Protein AF-A0A977PTU4-F1 (afdb_monomer)

Foldseek 3Di:
DDDDPVRCVVQVPDPPDPAGPVRLVLLQVLVVPDQLCVSQVVCCVVPVDGDHSVNSVVSNVPDDDDPDDDPDDDPDDDDDWDWDFCQDPPPPGTDTDIPDDPPPDD

Solvent-accessible surface area (backbone atoms only — not comparable to full-atom values): 6956 Å² total; per-residue (Å²): 139,89,76,54,74,70,53,30,61,76,60,69,50,60,88,95,61,90,65,49,65,67,54,49,51,52,51,53,56,37,44,74,74,45,54,40,62,56,28,22,52,50,40,28,73,76,68,74,42,90,52,54,33,72,57,51,49,56,49,56,76,72,51,86,73,79,81,86,73,79,92,63,92,66,100,68,84,84,83,85,76,55,71,44,72,42,83,49,59,97,88,72,45,67,46,74,38,69,76,61,80,83,81,80,81,128

Organism: NCBI:txid2824559

Structure (mmCIF, N/CA/C/O backbone):
data_AF-A0A977PTU4-F1
#
_entry.id   AF-A0A977PTU4-F1
#
loop_
_atom_site.group_PDB
_atom_site.id
_atom_site.type_symbol
_atom_site.label_atom_id
_atom_site.label_alt_id
_atom_site.label_comp_id
_atom_site.label_asym_id
_atom_site.label_entity_id
_atom_site.label_seq_id
_atom_site.pdbx_PDB_ins_code
_atom_site.Cartn_x
_atom_site.Cartn_y
_atom_site.Cartn_z
_atom_site.occupancy
_atom_site.B_iso_or_equiv
_atom_site.auth_seq_id
_atom_site.auth_comp_id
_atom_site.auth_asym_id
_atom_site.auth_atom_id
_atom_site.pdbx_PDB_model_num
ATOM 1 N N . MET A 1 1 ? -14.952 -0.372 19.791 1.00 54.72 1 MET A N 1
ATOM 2 C CA . MET A 1 1 ? -15.468 -1.737 19.555 1.00 54.72 1 MET A CA 1
ATOM 3 C C . MET A 1 1 ? -14.543 -2.700 20.276 1.00 54.72 1 MET A C 1
ATOM 5 O O . MET A 1 1 ? -13.368 -2.739 19.940 1.00 54.72 1 MET A O 1
ATOM 9 N N . GLU A 1 2 ? -15.031 -3.403 21.294 1.00 67.06 2 GLU A N 1
ATOM 10 C CA . GLU A 1 2 ? -14.235 -4.399 22.021 1.00 67.06 2 GLU A CA 1
ATOM 11 C C . GLU A 1 2 ? -14.549 -5.797 21.481 1.00 67.06 2 GLU A C 1
ATOM 13 O O . GLU A 1 2 ? -15.714 -6.163 21.333 1.00 67.06 2 GLU A O 1
ATOM 18 N N . ILE A 1 3 ? -13.512 -6.567 21.142 1.00 77.44 3 ILE A N 1
ATOM 19 C CA . ILE A 1 3 ? -13.643 -7.952 20.676 1.00 77.44 3 ILE A CA 1
ATOM 20 C C . ILE A 1 3 ? -13.199 -8.914 21.778 1.00 77.44 3 ILE A C 1
ATOM 22 O O . ILE A 1 3 ? -12.160 -8.723 22.408 1.00 77.44 3 ILE A O 1
ATOM 26 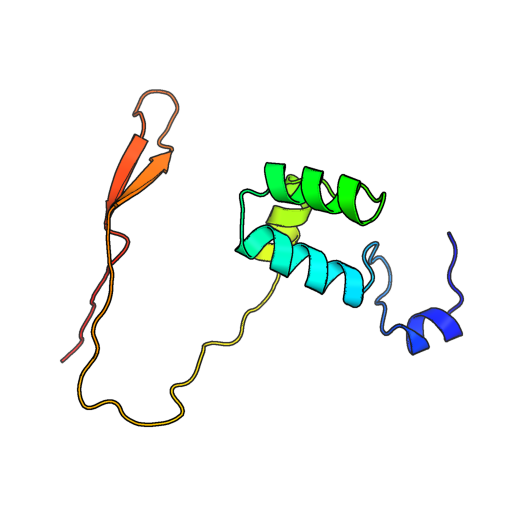N N . SER A 1 4 ? -13.968 -9.979 22.003 1.00 84.94 4 SER A N 1
ATOM 27 C CA . SER A 1 4 ? -13.583 -11.021 22.962 1.00 84.94 4 SER A CA 1
ATOM 28 C C . SER A 1 4 ? -12.373 -11.820 22.465 1.00 84.94 4 SER A C 1
ATOM 30 O O . SER A 1 4 ? -12.162 -11.978 21.260 1.00 84.94 4 SER A O 1
ATOM 32 N N . GLN A 1 5 ? -11.614 -12.431 23.382 1.00 78.81 5 GLN A N 1
ATOM 33 C CA . GLN A 1 5 ? -10.479 -13.294 23.017 1.00 78.81 5 GLN A CA 1
ATOM 34 C C . GLN A 1 5 ? -10.878 -14.448 22.081 1.00 78.81 5 GLN A C 1
ATOM 36 O O . GLN A 1 5 ? -10.120 -14.807 21.179 1.00 78.81 5 GLN A O 1
ATOM 41 N N . LYS A 1 6 ? -12.084 -15.015 22.249 1.00 85.75 6 LYS A N 1
ATOM 42 C CA . LYS A 1 6 ? -12.626 -16.042 21.342 1.00 85.75 6 LYS A CA 1
ATOM 43 C C . LYS A 1 6 ? -12.816 -15.499 19.923 1.00 85.75 6 LYS A C 1
ATOM 45 O O . LYS A 1 6 ? -12.447 -16.172 18.963 1.00 85.75 6 LYS A O 1
ATOM 50 N N . GLN A 1 7 ? -13.363 -14.290 19.786 1.00 82.75 7 GLN A N 1
ATOM 51 C CA . GLN A 1 7 ? -13.546 -13.639 18.485 1.00 82.75 7 GLN A CA 1
ATOM 52 C C . GLN A 1 7 ? -12.205 -13.272 17.846 1.00 82.75 7 GLN A C 1
ATOM 54 O O . GLN A 1 7 ? -12.013 -13.559 16.668 1.00 82.75 7 GLN A O 1
ATOM 59 N N . ALA A 1 8 ? -11.257 -12.731 18.616 1.00 79.88 8 ALA A N 1
ATOM 60 C CA . ALA A 1 8 ? -9.917 -12.405 18.126 1.00 79.88 8 ALA A CA 1
ATOM 61 C C . ALA A 1 8 ? -9.194 -13.643 17.567 1.00 79.88 8 ALA A C 1
ATOM 63 O O . ALA A 1 8 ? -8.656 -13.598 16.461 1.00 79.88 8 ALA A O 1
ATOM 64 N N . ARG A 1 9 ? -9.272 -14.785 18.272 1.00 77.62 9 ARG A N 1
ATOM 65 C CA . ARG A 1 9 ? -8.737 -16.071 17.789 1.00 77.62 9 ARG A CA 1
ATOM 66 C C . ARG A 1 9 ? -9.413 -16.532 16.499 1.00 77.62 9 ARG A C 1
ATOM 68 O O . ARG A 1 9 ? -8.721 -16.935 15.569 1.00 77.62 9 ARG A O 1
ATOM 75 N N . LYS A 1 10 ? -10.747 -16.445 16.416 1.00 84.38 10 LYS A N 1
ATOM 76 C CA . LYS A 1 10 ? -11.505 -16.826 15.209 1.00 84.38 10 LYS A CA 1
ATOM 77 C C . LYS A 1 10 ? -11.130 -15.962 14.001 1.00 84.38 10 LYS A C 1
ATOM 79 O O . LYS A 1 10 ? -11.006 -16.477 12.896 1.00 84.38 10 LYS A O 1
ATOM 84 N N . LEU A 1 11 ? -10.943 -14.664 14.223 1.00 79.44 11 LEU A N 1
ATOM 85 C CA . LEU A 1 11 ? -10.625 -13.681 13.188 1.00 79.44 11 LEU A CA 1
ATOM 86 C C . LEU A 1 11 ? -9.123 -13.580 12.884 1.00 79.44 11 LEU A C 1
ATOM 88 O O . LEU A 1 11 ? -8.750 -12.840 11.978 1.00 79.44 11 LEU A O 1
ATOM 92 N N . LYS A 1 12 ? -8.273 -14.322 13.611 1.00 78.75 12 LYS A N 1
ATOM 93 C CA . LYS A 1 12 ? -6.805 -14.275 13.505 1.00 78.75 12 LYS A CA 1
ATOM 94 C C . LYS A 1 12 ? -6.246 -12.849 13.649 1.00 78.75 12 LYS A C 1
ATOM 96 O O . LYS A 1 12 ? -5.325 -12.467 12.936 1.00 78.75 12 LYS A O 1
ATOM 101 N N . VAL A 1 13 ? -6.824 -12.059 14.556 1.00 74.00 13 VAL A N 1
ATOM 102 C CA . VAL A 1 13 ? -6.418 -10.668 14.814 1.00 74.00 13 VAL A CA 1
ATOM 103 C C . VAL A 1 13 ? -5.411 -10.648 15.960 1.00 74.00 13 VAL A C 1
ATOM 105 O O . VAL A 1 13 ? -5.720 -11.113 17.061 1.00 74.00 13 VAL A O 1
ATOM 108 N N . SER A 1 14 ? -4.216 -10.109 15.716 1.00 71.06 14 SER A N 1
ATOM 109 C CA . SER A 1 14 ? -3.211 -9.916 16.766 1.00 71.06 14 SER A CA 1
ATOM 110 C C . SER A 1 14 ? -3.585 -8.740 17.683 1.00 71.06 14 SER A C 1
ATOM 112 O O . SER A 1 14 ? -4.273 -7.809 17.252 1.00 71.06 14 SER A O 1
ATOM 114 N N . PRO A 1 15 ? -3.132 -8.736 18.950 1.00 66.00 15 PRO A N 1
ATOM 115 C CA . PRO A 1 15 ? -3.380 -7.624 19.863 1.00 66.00 15 PRO A CA 1
ATOM 116 C C . PRO A 1 15 ? -2.875 -6.297 19.280 1.00 66.00 15 PRO A C 1
ATOM 118 O O . PRO A 1 15 ? -1.803 -6.260 18.682 1.00 66.00 15 PRO A O 1
ATOM 121 N N . LYS A 1 16 ? -3.619 -5.205 19.511 1.00 69.38 16 LYS A N 1
ATOM 122 C CA . LYS A 1 16 ? -3.292 -3.832 19.065 1.00 69.38 16 LYS A CA 1
ATOM 123 C C . LYS A 1 16 ? -3.340 -3.593 17.545 1.00 69.38 16 LYS A C 1
ATOM 125 O O . LYS A 1 16 ? -2.898 -2.540 17.095 1.00 69.38 16 LYS A O 1
ATOM 130 N N . ILE A 1 17 ? -3.906 -4.512 16.760 1.00 70.12 17 ILE A N 1
ATOM 131 C CA . ILE A 1 17 ? -4.181 -4.278 15.337 1.00 70.12 17 ILE A CA 1
ATOM 132 C C . ILE A 1 17 ? -5.594 -3.703 15.168 1.00 70.12 17 ILE A C 1
ATOM 134 O O . ILE A 1 17 ? -6.567 -4.258 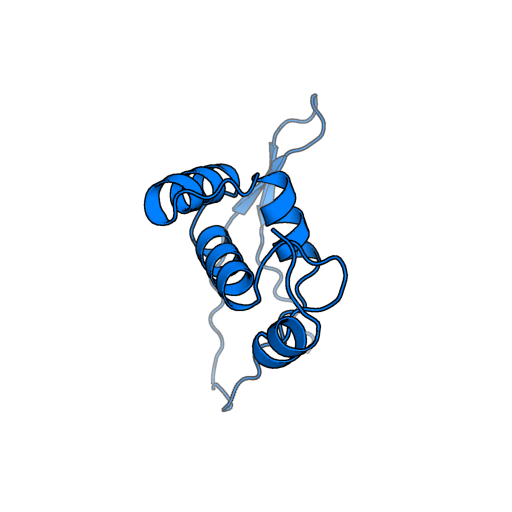15.673 1.00 70.12 17 ILE A O 1
ATOM 138 N N . VAL A 1 18 ? -5.691 -2.580 14.451 1.00 74.19 18 VAL A N 1
ATOM 139 C CA . VAL A 1 18 ? -6.960 -1.888 14.153 1.00 74.19 18 VAL A CA 1
ATOM 140 C C . VAL A 1 18 ? -7.647 -2.470 12.911 1.00 74.19 18 VAL A C 1
ATOM 142 O O . VAL A 1 18 ? -8.872 -2.483 12.825 1.00 74.19 18 VAL A O 1
ATOM 145 N N . LEU A 1 19 ? -6.868 -2.975 11.951 1.00 84.12 19 LEU A N 1
ATOM 146 C CA . LEU A 1 19 ? -7.369 -3.511 10.689 1.00 84.12 19 LEU A CA 1
ATOM 147 C C . LEU A 1 19 ? -7.545 -5.031 10.774 1.00 84.12 19 LEU A C 1
ATOM 149 O O . LEU A 1 19 ? -6.655 -5.758 11.204 1.00 84.12 19 LEU A O 1
ATOM 153 N N . SER A 1 20 ? -8.697 -5.540 10.342 1.00 86.31 20 SER A N 1
ATOM 154 C CA . SER A 1 20 ? -8.861 -6.991 10.210 1.00 86.31 20 SER A CA 1
ATOM 155 C C . SER A 1 20 ? -7.979 -7.535 9.072 1.00 86.31 20 SER A C 1
ATOM 157 O O . SER A 1 20 ? -7.755 -6.816 8.097 1.00 86.31 20 SER A O 1
ATOM 159 N N . PRO A 1 21 ? -7.555 -8.813 9.101 1.00 87.19 21 PRO A N 1
ATOM 160 C CA . PRO A 1 21 ? -6.744 -9.391 8.023 1.00 87.19 21 PRO A CA 1
ATOM 161 C C . PRO A 1 21 ? -7.391 -9.304 6.631 1.00 87.19 21 PRO A C 1
ATOM 163 O O . PRO A 1 21 ? -6.702 -9.242 5.616 1.00 87.19 21 PRO A O 1
ATOM 166 N N . GLY A 1 22 ? -8.727 -9.318 6.562 1.00 90.00 22 GLY A N 1
ATOM 167 C CA . GLY A 1 22 ? -9.455 -9.105 5.309 1.00 90.00 22 GLY A CA 1
ATOM 168 C C . GLY A 1 22 ? -9.334 -7.664 4.818 1.00 90.00 22 GLY A C 1
ATOM 169 O O . GLY A 1 22 ? -9.029 -7.437 3.649 1.00 90.00 22 GLY A O 1
ATOM 170 N N . LEU A 1 23 ? -9.503 -6.702 5.728 1.00 91.50 23 LEU A N 1
ATOM 171 C CA . LEU A 1 23 ? -9.362 -5.280 5.433 1.00 91.50 23 LEU A CA 1
ATOM 172 C C . LEU A 1 23 ? -7.930 -4.930 5.013 1.00 91.50 23 LEU A C 1
ATOM 174 O O . LEU A 1 23 ? -7.757 -4.227 4.028 1.00 91.50 23 LEU A O 1
ATOM 178 N N . GLU A 1 24 ? -6.909 -5.481 5.677 1.00 92.75 24 GLU A N 1
ATOM 179 C CA . GLU A 1 24 ? -5.506 -5.286 5.283 1.00 92.75 24 GLU A CA 1
ATOM 180 C C . GLU A 1 24 ? -5.250 -5.717 3.835 1.00 92.75 24 GLU A C 1
ATOM 182 O O . GLU A 1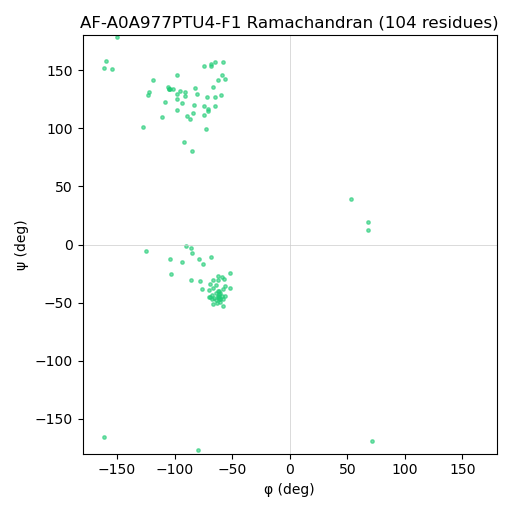 24 ? -4.644 -4.971 3.068 1.00 92.75 24 GLU A O 1
ATOM 187 N N . LYS A 1 25 ? -5.772 -6.878 3.420 1.00 92.81 25 LYS A N 1
ATOM 188 C CA . LYS A 1 25 ? -5.666 -7.334 2.025 1.00 92.81 25 LYS A CA 1
ATOM 189 C C . LYS A 1 25 ? -6.358 -6.381 1.057 1.00 92.81 25 LYS A C 1
ATOM 191 O O . LYS A 1 25 ? -5.805 -6.102 -0.003 1.00 92.81 25 LYS A O 1
ATOM 196 N N . CYS A 1 26 ? -7.550 -5.891 1.395 1.00 94.44 26 CYS A N 1
ATOM 197 C CA . CYS A 1 26 ? -8.250 -4.909 0.568 1.00 94.44 26 CYS A CA 1
ATOM 198 C C . CYS A 1 26 ? -7.431 -3.619 0.430 1.00 94.44 26 CYS A C 1
ATOM 200 O O . CYS A 1 26 ? -7.218 -3.166 -0.692 1.00 94.44 26 CYS A O 1
ATOM 202 N N . CYS A 1 27 ? -6.897 -3.099 1.539 1.00 95.25 27 CYS A N 1
ATOM 203 C CA . CYS A 1 27 ? -6.038 -1.918 1.555 1.00 95.25 27 CYS A CA 1
ATOM 204 C C . CYS A 1 27 ? -4.790 -2.103 0.681 1.00 95.25 27 CYS A C 1
ATOM 206 O O . CYS A 1 27 ? -4.493 -1.251 -0.149 1.00 95.25 27 CYS A O 1
ATOM 208 N N . LEU A 1 28 ? -4.093 -3.239 0.799 1.00 95.38 28 LEU A N 1
ATOM 209 C CA . LEU A 1 28 ? -2.929 -3.552 -0.040 1.00 95.38 28 LEU A CA 1
ATOM 210 C C . LEU A 1 28 ? -3.294 -3.608 -1.530 1.00 95.38 28 LEU A C 1
ATOM 212 O O . LEU A 1 28 ? -2.559 -3.093 -2.369 1.00 95.38 28 LEU A O 1
ATOM 216 N N . ARG A 1 29 ? -4.443 -4.203 -1.876 1.00 95.00 29 ARG A N 1
ATOM 217 C CA . ARG A 1 29 ? -4.905 -4.276 -3.272 1.00 95.00 29 ARG A CA 1
ATOM 218 C C . ARG A 1 29 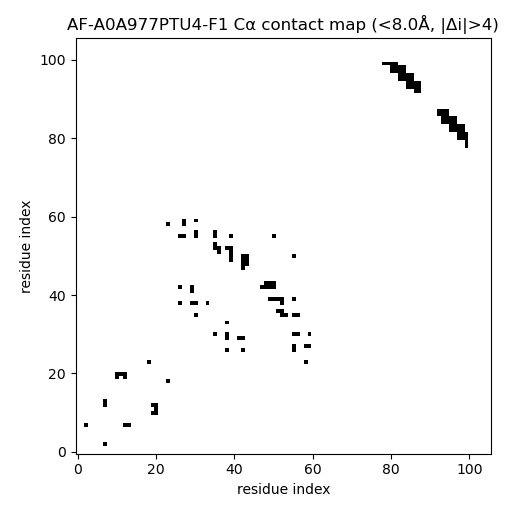? -5.327 -2.923 -3.834 1.00 95.00 29 ARG A C 1
ATOM 220 O O . ARG A 1 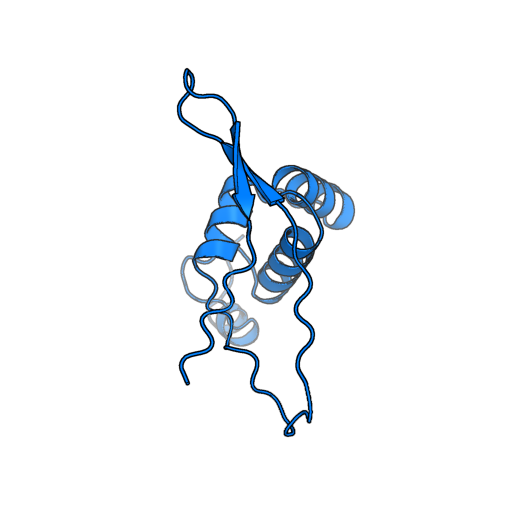29 ? -5.150 -2.723 -5.031 1.00 95.00 29 ARG A O 1
ATOM 227 N N . ALA A 1 30 ? -5.898 -2.038 -3.020 1.00 95.94 30 ALA A N 1
ATOM 228 C CA . ALA A 1 30 ? -6.216 -0.672 -3.429 1.00 95.94 30 ALA A CA 1
ATOM 229 C C . ALA A 1 30 ? -4.921 0.112 -3.692 1.00 95.94 30 ALA A C 1
ATOM 231 O O . ALA A 1 30 ? -4.715 0.603 -4.800 1.00 95.94 30 ALA A O 1
ATOM 232 N N . SER A 1 31 ? -3.987 0.090 -2.737 1.00 96.25 31 SER A N 1
ATOM 233 C CA . SER A 1 31 ? -2.672 0.733 -2.858 1.00 96.25 31 SER A CA 1
ATOM 234 C C . SER A 1 31 ? -1.833 0.233 -4.039 1.00 96.25 31 SER A C 1
ATOM 236 O O . SER A 1 31 ? -1.008 0.970 -4.559 1.00 96.25 31 SER A O 1
ATOM 238 N N . ALA A 1 32 ? -2.021 -1.013 -4.481 1.00 93.88 32 ALA A N 1
ATOM 239 C CA . ALA A 1 32 ? -1.306 -1.558 -5.637 1.00 93.88 32 ALA A CA 1
ATOM 240 C C . ALA A 1 32 ? -1.821 -1.035 -6.992 1.00 93.88 32 ALA A C 1
ATOM 242 O O . ALA A 1 32 ? -1.154 -1.216 -8.007 1.00 93.88 32 ALA A O 1
ATOM 243 N N . LYS A 1 33 ? -3.022 -0.447 -7.035 1.00 92.88 33 LYS A N 1
ATOM 244 C CA . LYS A 1 33 ? -3.677 -0.012 -8.280 1.00 92.88 33 LYS A CA 1
ATOM 245 C C . LYS A 1 33 ? -3.599 1.490 -8.516 1.00 92.88 33 LYS A C 1
ATOM 247 O O . LYS A 1 33 ? -3.738 1.921 -9.655 1.00 92.88 33 LYS A O 1
ATOM 252 N N . THR A 1 34 ? -3.456 2.272 -7.453 1.00 90.94 34 THR A N 1
ATOM 253 C CA . THR A 1 34 ? -3.596 3.728 -7.496 1.00 90.94 34 THR A CA 1
ATOM 254 C C . THR A 1 34 ? -2.718 4.405 -6.438 1.00 90.94 34 THR A C 1
ATOM 256 O O . THR A 1 34 ? -2.008 3.733 -5.692 1.00 90.94 34 THR A O 1
ATOM 259 N N . SER A 1 35 ? -2.728 5.740 -6.384 1.00 94.69 35 SER A N 1
ATOM 260 C CA . SER A 1 35 ? -2.021 6.503 -5.348 1.00 94.69 35 SER A CA 1
ATOM 261 C C . SER A 1 35 ? -2.609 6.232 -3.958 1.00 94.69 35 SER A C 1
ATOM 263 O O . SER A 1 35 ? -3.775 5.871 -3.825 1.00 94.69 35 SER A O 1
ATOM 265 N N . TYR A 1 36 ? -1.834 6.445 -2.891 1.00 96.88 36 TYR A N 1
ATOM 266 C CA . TYR A 1 36 ? -2.342 6.239 -1.529 1.00 96.88 36 TYR A CA 1
ATOM 267 C C . TYR A 1 36 ? -3.506 7.174 -1.174 1.00 96.88 36 TYR A C 1
ATOM 269 O O . TYR A 1 36 ? -4.365 6.785 -0.392 1.00 96.88 36 TYR A O 1
ATOM 277 N N . GLN A 1 37 ? -3.539 8.384 -1.738 1.00 96.19 37 GLN A N 1
ATOM 278 C CA . GLN A 1 37 ? -4.644 9.330 -1.574 1.00 96.19 37 GLN A CA 1
ATOM 279 C C . GLN A 1 37 ? -5.915 8.811 -2.246 1.00 96.19 37 GLN A C 1
ATOM 281 O O . GLN A 1 37 ? -6.964 8.774 -1.617 1.00 96.19 37 GLN A O 1
ATOM 286 N N . GLN A 1 38 ? -5.806 8.322 -3.483 1.00 97.44 38 GLN A N 1
ATOM 287 C CA . GLN A 1 38 ? -6.957 7.743 -4.170 1.00 97.44 38 GLN A CA 1
ATOM 288 C C . GLN A 1 38 ? -7.421 6.450 -3.489 1.00 97.44 38 GLN A C 1
ATOM 290 O O . GLN A 1 38 ? -8.611 6.210 -3.365 1.00 97.44 38 GLN A O 1
ATOM 295 N N . ALA A 1 39 ? -6.492 5.630 -2.992 1.00 97.50 39 ALA A N 1
ATOM 296 C CA . ALA A 1 39 ? -6.834 4.426 -2.246 1.00 97.50 39 ALA A CA 1
ATOM 297 C C . ALA A 1 39 ? -7.558 4.746 -0.925 1.00 97.50 39 ALA A C 1
ATOM 299 O O . ALA A 1 39 ? -8.437 3.990 -0.525 1.00 97.50 39 ALA A O 1
ATOM 300 N N . GLU A 1 40 ? -7.209 5.845 -0.248 1.00 97.31 40 GLU A N 1
ATOM 301 C CA . GLU A 1 40 ? -7.940 6.342 0.925 1.00 97.31 40 GLU A CA 1
ATOM 302 C C . GLU A 1 40 ? -9.396 6.684 0.566 1.00 97.31 40 GLU A C 1
ATOM 304 O O . GLU A 1 40 ? -10.308 6.190 1.232 1.00 97.31 40 GLU A O 1
ATOM 309 N N . GLU A 1 41 ? -9.607 7.444 -0.514 1.00 97.62 41 GLU A N 1
ATOM 310 C CA . GLU A 1 41 ? -10.939 7.797 -1.029 1.00 97.62 41 GLU A CA 1
ATOM 311 C C . GLU A 1 41 ? -11.744 6.554 -1.434 1.00 97.62 41 GLU A C 1
ATOM 313 O O . GLU A 1 41 ? -12.887 6.389 -1.012 1.00 97.62 41 GLU A O 1
ATOM 318 N N . ASP A 1 42 ? -11.132 5.630 -2.180 1.00 97.06 42 ASP A N 1
ATOM 319 C CA . ASP A 1 42 ? -11.781 4.403 -2.648 1.00 97.06 42 ASP A CA 1
ATOM 320 C C . ASP A 1 42 ? -12.235 3.519 -1.477 1.00 97.06 42 ASP A C 1
ATOM 322 O O . ASP A 1 42 ? -13.301 2.905 -1.521 1.00 97.06 42 ASP A O 1
ATOM 326 N N . ILE A 1 43 ? -11.426 3.415 -0.417 1.00 95.94 43 ILE A N 1
ATOM 327 C CA . ILE A 1 43 ? -11.768 2.607 0.762 1.00 95.94 43 ILE A CA 1
ATOM 328 C C . ILE A 1 43 ? -12.914 3.254 1.545 1.00 95.94 43 ILE A C 1
ATOM 330 O O . ILE A 1 43 ? -13.799 2.535 2.024 1.00 95.94 43 ILE A O 1
ATOM 334 N N . GLU A 1 44 ? -12.917 4.583 1.665 1.00 96.81 44 GLU A N 1
ATOM 335 C CA . GLU A 1 44 ? -14.015 5.309 2.301 1.00 96.81 44 GLU A CA 1
ATOM 336 C C . GLU A 1 44 ? -15.316 5.146 1.509 1.00 96.81 44 GLU A C 1
ATOM 338 O O . GLU A 1 44 ? -16.325 4.760 2.096 1.00 96.81 44 GLU A O 1
ATOM 343 N N . GLU A 1 4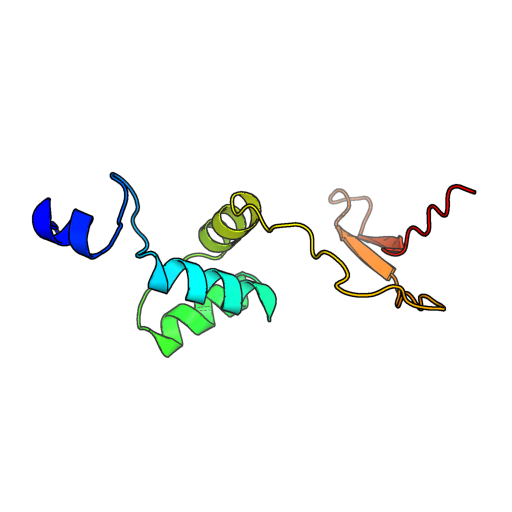5 ? -15.283 5.336 0.191 1.00 97.31 45 GLU A N 1
ATOM 344 C CA . GLU A 1 45 ? -16.464 5.242 -0.673 1.00 97.31 45 GLU A CA 1
ATOM 345 C C . GLU A 1 45 ? -17.031 3.814 -0.714 1.00 97.31 45 GLU A C 1
ATOM 347 O O . GLU A 1 45 ? -18.230 3.594 -0.549 1.00 97.31 45 GLU A O 1
ATOM 352 N N . LEU A 1 46 ? -16.170 2.806 -0.891 1.00 95.50 46 LEU A N 1
ATOM 353 C CA . LEU A 1 46 ? -16.618 1.423 -1.071 1.00 95.50 46 LEU A CA 1
ATOM 354 C C . LEU A 1 46 ? -17.027 0.746 0.237 1.00 95.50 46 LEU A C 1
ATOM 356 O O . LEU A 1 46 ? -17.849 -0.173 0.217 1.00 95.50 46 LEU A O 1
ATOM 360 N N . MET A 1 47 ? -16.405 1.116 1.360 1.00 94.00 47 MET A N 1
ATOM 361 C CA . MET A 1 47 ? -16.555 0.3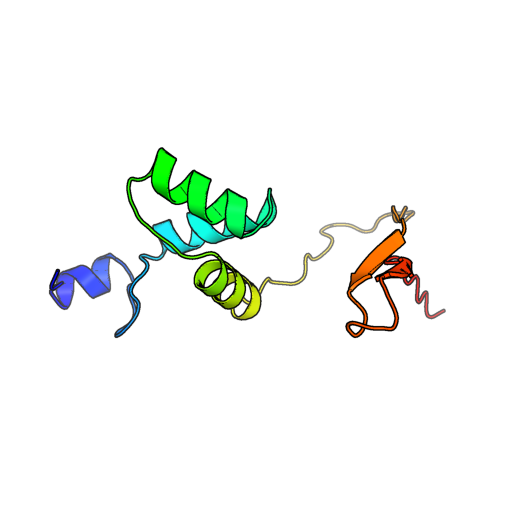81 2.622 1.00 94.00 47 MET A CA 1
ATOM 362 C C . MET A 1 47 ? -17.017 1.241 3.799 1.00 94.00 47 MET A C 1
ATOM 364 O O . MET A 1 47 ? -17.284 0.689 4.867 1.00 94.00 47 MET A O 1
ATOM 368 N N . GLY A 1 48 ? -17.131 2.562 3.635 1.00 94.94 48 GLY A N 1
ATOM 369 C CA . GLY A 1 48 ? -17.555 3.489 4.689 1.00 94.94 48 GLY A CA 1
ATOM 370 C C . GLY A 1 48 ? -16.541 3.636 5.826 1.00 94.94 48 GLY A C 1
ATOM 371 O O . GLY A 1 48 ? -16.909 4.014 6.938 1.00 94.94 48 GLY A O 1
ATOM 372 N N . ILE A 1 49 ? -15.273 3.277 5.593 1.00 92.44 49 ILE A N 1
ATOM 373 C CA . ILE A 1 49 ? -14.216 3.267 6.613 1.00 92.44 49 ILE A CA 1
ATOM 374 C C . ILE A 1 49 ? -13.076 4.173 6.162 1.00 92.44 49 ILE A C 1
ATOM 376 O O . ILE A 1 49 ? -12.548 4.010 5.069 1.00 92.44 49 ILE A O 1
ATOM 380 N N . LYS A 1 50 ? -12.617 5.062 7.046 1.00 93.50 50 LYS A N 1
ATOM 381 C CA . LYS A 1 50 ? -11.438 5.896 6.785 1.00 93.50 50 LYS A CA 1
ATOM 382 C C . LYS A 1 50 ? -10.145 5.156 7.100 1.00 93.50 50 LYS A C 1
ATOM 384 O O . LYS A 1 50 ? -9.892 4.793 8.251 1.00 93.50 50 LYS A O 1
ATOM 389 N N . VAL A 1 51 ? -9.291 5.001 6.092 1.00 94.81 51 VAL A N 1
ATOM 390 C CA . VAL A 1 51 ? -7.908 4.539 6.252 1.00 94.81 51 VAL A CA 1
ATOM 391 C C . VAL A 1 51 ? -6.986 5.538 5.563 1.00 94.81 51 VAL A C 1
ATOM 393 O O . VAL A 1 51 ? -6.839 5.510 4.349 1.00 94.81 51 VAL A O 1
ATOM 396 N N . GLY A 1 52 ? -6.354 6.411 6.350 1.00 95.75 52 GLY A N 1
ATOM 397 C CA . GLY A 1 52 ? -5.529 7.492 5.805 1.00 95.75 52 GLY A CA 1
ATOM 398 C C . GLY A 1 52 ? -4.376 7.003 4.920 1.00 95.75 52 GLY A C 1
ATOM 399 O O . GLY A 1 52 ? -3.739 5.994 5.235 1.00 95.75 52 GLY A O 1
ATOM 400 N N . HIS A 1 53 ? -4.031 7.760 3.879 1.00 96.25 53 HIS A N 1
ATOM 401 C CA . HIS A 1 53 ? -2.951 7.462 2.931 1.00 96.25 53 HIS A CA 1
ATOM 402 C C . HIS A 1 53 ? -1.609 7.168 3.623 1.00 96.25 53 HIS A C 1
ATOM 404 O O . HIS A 1 53 ? -0.885 6.255 3.238 1.00 96.25 53 HIS A O 1
ATOM 410 N N . SER A 1 54 ? -1.290 7.875 4.711 1.00 96.19 54 SER A N 1
ATOM 411 C CA . SER A 1 54 ? -0.088 7.615 5.516 1.00 96.19 54 SER A CA 1
ATOM 412 C C . SER A 1 54 ? -0.131 6.259 6.241 1.00 96.19 54 SER A C 1
ATOM 414 O O . SER A 1 54 ? 0.907 5.651 6.500 1.00 96.19 54 SER A O 1
ATOM 416 N N . SER A 1 55 ? -1.319 5.772 6.604 1.00 94.50 55 SER A N 1
ATOM 417 C CA . SER A 1 55 ? -1.508 4.438 7.186 1.00 94.50 55 SER A CA 1
ATOM 418 C C . SER A 1 55 ? -1.422 3.351 6.120 1.00 94.50 55 SER A C 1
ATOM 420 O O . SER A 1 55 ? -0.832 2.304 6.382 1.00 94.50 55 SER A O 1
ATOM 422 N N . LEU A 1 56 ? -1.955 3.614 4.922 1.00 96.19 56 LEU A N 1
ATOM 423 C CA . LEU A 1 56 ? -1.813 2.742 3.755 1.00 96.19 56 LEU A CA 1
ATOM 424 C C . LEU A 1 56 ? -0.345 2.602 3.345 1.00 96.19 56 LEU A C 1
ATOM 426 O O . LEU A 1 56 ? 0.123 1.482 3.160 1.00 96.19 56 LEU A O 1
ATOM 430 N N . HIS A 1 57 ? 0.400 3.708 3.305 1.00 96.38 57 HIS A N 1
ATOM 431 C CA . HIS A 1 57 ? 1.830 3.702 3.009 1.00 96.38 57 HIS A CA 1
ATOM 432 C C . HIS A 1 57 ? 2.610 2.827 4.001 1.00 96.38 57 HIS A C 1
ATOM 434 O O . HIS A 1 57 ? 3.259 1.866 3.600 1.00 96.38 57 HIS A O 1
ATOM 440 N N . ARG A 1 58 ? 2.441 3.062 5.312 1.00 94.81 58 ARG A N 1
ATOM 441 C CA . ARG A 1 58 ? 3.072 2.241 6.364 1.00 94.81 58 ARG A CA 1
ATOM 442 C C . ARG A 1 58 ? 2.628 0.781 6.349 1.00 94.81 58 ARG A C 1
ATOM 444 O O . ARG A 1 58 ? 3.332 -0.072 6.882 1.00 94.81 58 ARG A O 1
ATOM 451 N N . LEU A 1 59 ? 1.419 0.487 5.863 1.00 93.94 59 LEU A N 1
ATOM 452 C CA . LEU A 1 59 ? 0.945 -0.885 5.690 1.00 93.94 59 LEU A CA 1
ATOM 453 C C . LEU A 1 59 ? 1.705 -1.566 4.552 1.00 93.94 59 LEU A C 1
ATOM 455 O O . LEU A 1 59 ? 2.161 -2.688 4.744 1.00 93.94 59 LEU A O 1
ATOM 459 N N . VAL A 1 60 ? 1.879 -0.891 3.416 1.00 94.88 60 VAL A N 1
ATOM 460 C CA . VAL A 1 60 ? 2.661 -1.413 2.289 1.00 94.88 60 VAL A CA 1
ATOM 461 C C . VAL A 1 60 ? 4.123 -1.606 2.687 1.00 94.88 60 VAL A C 1
ATOM 463 O O . VAL A 1 60 ? 4.631 -2.709 2.527 1.00 94.88 60 VAL A O 1
ATOM 466 N N . GLU A 1 61 ? 4.767 -0.599 3.284 1.00 94.5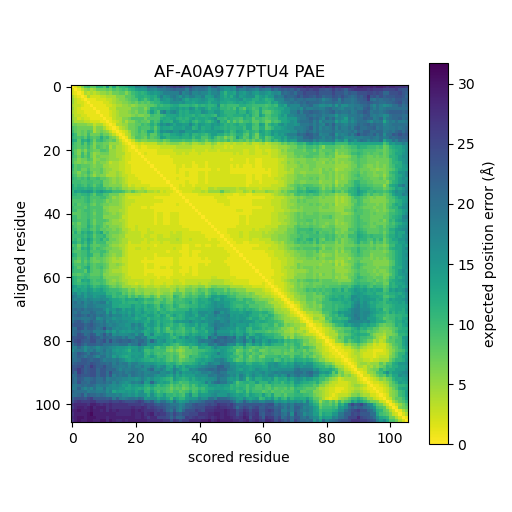6 61 GLU A N 1
ATOM 467 C CA . GLU A 1 61 ? 6.185 -0.670 3.676 1.00 94.56 61 GLU A CA 1
ATOM 468 C C . GLU A 1 61 ? 6.497 -1.826 4.638 1.00 94.56 61 GLU A C 1
ATOM 470 O O . GLU A 1 61 ? 7.540 -2.460 4.518 1.00 94.56 61 GLU A O 1
ATOM 475 N N . ARG A 1 62 ? 5.601 -2.124 5.591 1.00 92.56 62 ARG A N 1
ATOM 476 C CA . ARG A 1 62 ? 5.810 -3.218 6.559 1.00 92.56 62 ARG A CA 1
ATOM 477 C C . ARG A 1 62 ? 5.387 -4.594 6.047 1.00 92.56 62 ARG A C 1
ATOM 479 O O . ARG A 1 62 ? 5.540 -5.573 6.774 1.00 92.56 62 ARG A O 1
ATOM 486 N N . THR A 1 63 ? 4.751 -4.669 4.879 1.00 91.69 63 THR A N 1
ATOM 487 C CA . THR A 1 63 ? 4.263 -5.940 4.342 1.00 91.69 63 THR A CA 1
ATOM 488 C C . THR A 1 63 ? 5.395 -6.633 3.605 1.00 91.69 63 THR A C 1
ATOM 490 O O . THR A 1 63 ? 5.821 -6.192 2.542 1.00 91.69 63 THR A O 1
ATOM 493 N N . GLU A 1 64 ? 5.847 -7.761 4.146 1.00 89.44 64 GLU A N 1
ATOM 494 C CA . GLU A 1 64 ? 6.777 -8.634 3.440 1.00 89.44 64 GLU A CA 1
ATOM 495 C C . GLU A 1 64 ? 6.055 -9.325 2.281 1.00 89.44 64 GLU A C 1
ATOM 497 O O . GLU A 1 64 ? 5.111 -10.098 2.472 1.00 89.44 64 GLU A O 1
ATOM 502 N N . LEU A 1 65 ? 6.499 -9.032 1.060 1.00 82.25 65 LEU A N 1
ATOM 503 C CA . LEU A 1 65 ? 6.040 -9.717 -0.139 1.00 82.25 65 LEU A CA 1
ATOM 504 C C . LEU A 1 65 ? 7.063 -10.796 -0.502 1.00 82.25 65 LEU A C 1
ATOM 506 O O . LEU A 1 65 ? 8.245 -10.478 -0.657 1.00 82.25 65 LEU A O 1
ATOM 510 N N . PRO A 1 66 ? 6.646 -12.067 -0.640 1.00 82.56 66 PRO A N 1
ATOM 511 C CA . PRO A 1 66 ? 7.564 -13.113 -1.052 1.00 82.56 66 PRO A CA 1
ATOM 512 C C . PRO A 1 66 ? 8.088 -12.809 -2.456 1.00 82.56 66 PRO A C 1
ATOM 514 O O . PRO A 1 66 ? 7.339 -12.359 -3.328 1.00 82.56 66 PRO A O 1
ATOM 517 N N . LEU A 1 67 ? 9.370 -13.092 -2.685 1.00 80.81 67 LEU A N 1
ATOM 518 C CA . LEU A 1 67 ? 9.936 -13.028 -4.026 1.00 80.81 67 LEU A CA 1
ATOM 519 C C . LEU A 1 67 ? 9.185 -14.009 -4.929 1.00 80.81 67 LEU A C 1
ATOM 521 O O . LEU A 1 67 ? 9.028 -15.186 -4.594 1.00 80.81 67 LEU A O 1
ATOM 525 N N . ALA A 1 68 ? 8.720 -13.518 -6.076 1.00 79.12 68 ALA A N 1
ATOM 526 C CA . ALA A 1 68 ? 8.124 -14.374 -7.085 1.00 79.12 68 ALA A CA 1
ATOM 527 C C . ALA A 1 68 ? 9.202 -15.326 -7.617 1.00 79.12 68 ALA A C 1
ATOM 529 O O . ALA A 1 68 ? 10.214 -14.888 -8.162 1.00 79.12 68 ALA A O 1
ATOM 530 N N . GLN A 1 69 ? 8.991 -16.629 -7.442 1.00 80.44 69 GLN A N 1
ATOM 531 C CA . GLN A 1 69 ? 9.847 -17.649 -8.035 1.00 80.44 69 GLN A CA 1
ATOM 532 C C . GLN A 1 69 ? 9.285 -18.041 -9.397 1.00 80.44 69 GLN A C 1
ATOM 534 O O . GLN A 1 69 ? 8.091 -18.322 -9.530 1.00 80.44 69 GLN A O 1
ATOM 539 N N . ALA A 1 70 ? 10.151 -18.061 -10.409 1.00 80.81 70 ALA A N 1
ATOM 540 C CA . ALA A 1 70 ? 9.795 -18.610 -11.706 1.00 80.81 70 ALA A CA 1
ATOM 541 C C . ALA A 1 70 ? 9.525 -20.113 -11.550 1.00 80.81 70 ALA A C 1
ATOM 543 O O . ALA A 1 70 ? 10.343 -20.847 -11.002 1.00 80.81 70 ALA A O 1
ATOM 544 N N . GLN A 1 71 ? 8.365 -20.568 -12.019 1.00 83.38 71 GLN A N 1
ATOM 545 C CA . GLN A 1 71 ? 7.983 -21.983 -11.952 1.00 83.38 71 GLN A CA 1
ATOM 546 C C . GLN A 1 71 ? 8.651 -22.825 -13.047 1.00 83.38 71 GLN A C 1
ATOM 548 O O . GLN A 1 71 ? 8.579 -24.052 -13.024 1.00 83.38 71 GLN A O 1
ATOM 553 N N . SER A 1 72 ? 9.252 -22.181 -14.045 1.00 82.38 72 SER A N 1
ATOM 554 C CA . SER A 1 72 ? 9.874 -22.831 -15.195 1.00 82.38 72 SER A CA 1
ATOM 555 C C . SER A 1 72 ? 10.960 -21.932 -15.771 1.00 82.38 72 SER A C 1
ATOM 557 O O . SER A 1 72 ? 10.866 -20.706 -15.678 1.00 82.38 72 SER A O 1
ATOM 559 N N . GLU A 1 73 ? 11.975 -22.543 -16.374 1.00 83.31 73 GLU A N 1
ATOM 560 C CA . GLU A 1 73 ? 13.022 -21.819 -17.091 1.00 83.31 73 GLU A CA 1
ATOM 561 C C . GLU A 1 73 ? 12.442 -21.140 -18.336 1.00 83.31 73 GLU A C 1
ATOM 563 O O . GLU A 1 73 ? 11.667 -21.736 -19.088 1.00 83.31 73 GLU A O 1
ATOM 568 N N . SER A 1 74 ? 12.815 -19.880 -18.559 1.00 78.00 74 SER A N 1
ATOM 569 C CA . SER A 1 74 ? 12.478 -19.156 -19.779 1.00 78.00 74 SER A CA 1
ATOM 570 C C . SER A 1 74 ? 13.712 -19.050 -20.672 1.00 78.00 74 SER A C 1
ATOM 572 O O . SER A 1 74 ? 14.793 -18.683 -20.222 1.00 78.00 74 SER A O 1
ATOM 574 N N . ALA A 1 75 ? 13.549 -19.336 -21.966 1.00 83.00 75 ALA A N 1
ATOM 575 C CA . ALA A 1 75 ? 14.633 -19.233 -22.951 1.00 83.00 75 ALA A CA 1
ATOM 576 C C . ALA A 1 75 ? 15.079 -17.779 -23.219 1.00 83.00 75 ALA A C 1
ATOM 578 O O . ALA A 1 75 ? 16.087 -17.539 -23.877 1.00 83.00 75 ALA A O 1
ATOM 579 N N . GLY A 1 76 ? 14.321 -16.803 -22.723 1.00 74.94 76 GLY A N 1
ATOM 580 C CA . GLY A 1 76 ? 14.648 -15.389 -22.787 1.00 74.94 76 GLY A CA 1
ATOM 581 C C . GLY A 1 76 ? 13.876 -14.610 -21.731 1.00 74.94 76 GLY A C 1
ATOM 582 O O . GLY A 1 76 ? 12.838 -15.058 -21.237 1.00 74.94 76 GLY A O 1
ATOM 583 N N . VAL A 1 77 ? 14.392 -13.435 -21.384 1.00 78.12 77 VAL A N 1
ATOM 584 C CA . VAL A 1 77 ? 13.713 -12.464 -20.528 1.00 78.12 77 VAL A CA 1
ATOM 585 C C . VAL A 1 77 ? 13.608 -11.152 -21.295 1.00 78.12 77 VAL A C 1
ATOM 587 O O . VAL A 1 77 ? 14.597 -10.659 -21.834 1.00 78.12 77 VAL A O 1
ATOM 590 N N . SER A 1 78 ? 12.402 -10.594 -21.369 1.00 74.81 78 SER A N 1
ATOM 591 C CA . SER A 1 78 ? 12.202 -9.215 -21.802 1.00 74.81 78 SER A CA 1
ATOM 592 C C . SER A 1 78 ? 11.807 -8.420 -20.576 1.00 74.81 78 SER A C 1
ATOM 594 O O . SER A 1 78 ? 10.858 -8.767 -19.876 1.00 74.81 78 SER A O 1
ATOM 596 N N . ILE A 1 79 ? 12.578 -7.386 -20.284 1.00 74.69 79 ILE A N 1
ATOM 597 C CA . ILE A 1 79 ? 12.299 -6.480 -19.179 1.00 74.69 79 ILE A CA 1
ATOM 598 C C . ILE A 1 79 ? 11.683 -5.248 -19.838 1.00 74.69 79 ILE A C 1
ATOM 600 O O . ILE A 1 79 ? 12.235 -4.774 -20.832 1.00 74.69 79 ILE A O 1
ATOM 604 N N . ASP A 1 80 ? 10.574 -4.716 -19.313 1.00 73.81 80 ASP A N 1
ATOM 605 C CA . ASP A 1 80 ? 10.004 -3.418 -19.717 1.00 73.81 80 ASP A CA 1
ATOM 606 C C . ASP A 1 80 ? 10.425 -2.300 -18.755 1.00 73.81 80 ASP A C 1
ATOM 608 O O . ASP A 1 80 ? 10.739 -2.548 -17.591 1.00 73.81 80 ASP A O 1
ATOM 612 N N . GLY A 1 81 ? 10.621 -1.095 -19.280 1.00 74.56 81 GLY A N 1
ATOM 613 C CA . GLY A 1 81 ? 11.356 -0.063 -18.579 1.00 74.56 81 GLY A CA 1
ATOM 614 C C . GLY A 1 81 ? 11.096 1.310 -19.111 1.00 74.56 81 GLY A C 1
ATOM 615 O O . GLY A 1 81 ? 10.850 1.505 -20.294 1.00 74.56 81 GLY A O 1
ATOM 616 N N . GLY A 1 82 ? 11.243 2.254 -18.203 1.00 82.44 82 GLY A N 1
ATOM 617 C CA . GLY A 1 82 ? 11.048 3.655 -18.465 1.00 82.44 82 GLY A CA 1
ATOM 618 C C . GLY A 1 82 ? 11.722 4.485 -17.392 1.00 82.44 82 GLY A C 1
ATOM 619 O O . GLY A 1 82 ? 12.540 4.000 -16.601 1.00 82.44 82 GLY A O 1
ATOM 620 N N . LYS A 1 83 ? 11.343 5.757 -17.372 1.00 85.31 83 LYS A N 1
ATOM 621 C CA . LYS A 1 83 ? 11.853 6.728 -16.417 1.00 85.31 83 LYS A CA 1
ATOM 622 C C . LYS A 1 83 ? 10.802 6.996 -15.353 1.00 85.31 83 LYS A C 1
ATOM 624 O O . LYS A 1 83 ? 9.638 7.224 -15.669 1.00 85.31 83 LYS A O 1
ATOM 629 N N . ILE A 1 84 ? 11.231 6.999 -14.100 1.00 85.62 84 ILE A N 1
ATOM 630 C CA . ILE A 1 84 ? 10.462 7.503 -12.970 1.00 85.62 84 ILE A CA 1
ATOM 631 C C . ILE A 1 84 ? 11.029 8.860 -12.561 1.00 85.62 84 ILE A C 1
ATOM 633 O O . ILE A 1 84 ? 12.242 9.027 -12.466 1.00 85.62 84 ILE A O 1
ATOM 637 N N . CYS A 1 85 ? 10.163 9.843 -12.334 1.00 86.69 85 CYS A N 1
ATOM 638 C CA . CYS A 1 85 ? 10.576 11.125 -11.778 1.00 86.69 85 CYS A CA 1
ATOM 639 C C . CYS A 1 85 ? 10.579 11.022 -10.252 1.00 86.69 85 CYS A C 1
ATOM 641 O O . CYS A 1 85 ? 9.522 10.935 -9.626 1.00 86.69 85 CYS A O 1
ATOM 643 N N . LEU A 1 86 ? 11.766 11.001 -9.656 1.00 86.44 86 LEU A N 1
ATOM 644 C CA . LEU A 1 86 ? 11.935 11.063 -8.214 1.00 86.44 86 LEU A CA 1
ATOM 645 C C . LEU A 1 86 ? 11.856 12.514 -7.763 1.00 86.44 86 LEU A C 1
ATOM 647 O O . LEU A 1 86 ? 12.469 13.397 -8.360 1.00 86.44 86 LEU A O 1
ATOM 651 N N . ARG A 1 87 ? 11.114 12.768 -6.688 1.00 82.94 87 ARG A N 1
ATOM 652 C CA . ARG A 1 87 ? 11.068 14.098 -6.086 1.00 82.94 87 ARG A CA 1
ATOM 653 C C . ARG A 1 87 ? 12.411 14.364 -5.396 1.00 82.94 87 ARG A C 1
ATOM 655 O O . ARG A 1 87 ? 12.756 13.640 -4.465 1.00 82.94 87 ARG A O 1
ATOM 662 N N . GLY A 1 88 ? 13.166 15.346 -5.888 1.00 82.19 88 GLY A N 1
ATOM 663 C CA . GLY A 1 88 ? 14.380 15.837 -5.237 1.00 82.19 88 GLY A CA 1
ATOM 664 C C . GLY A 1 88 ? 14.066 16.799 -4.093 1.00 82.19 88 GLY A C 1
ATOM 665 O O . GLY A 1 88 ? 12.897 17.044 -3.773 1.00 82.19 88 GLY A O 1
ATOM 666 N N . GLU A 1 89 ? 15.113 17.353 -3.483 1.00 83.75 89 GLU A N 1
ATOM 667 C CA . GLU A 1 89 ? 14.956 18.441 -2.518 1.00 83.75 89 GLU A CA 1
ATOM 668 C C . GLU A 1 89 ? 14.246 19.641 -3.164 1.00 83.75 89 GLU A C 1
ATOM 670 O O . GLU A 1 89 ? 14.263 19.820 -4.384 1.00 83.75 89 GLU A O 1
ATOM 675 N N . GLU A 1 90 ? 13.619 20.482 -2.338 1.00 74.62 90 GLU A N 1
ATOM 676 C CA . GLU A 1 90 ? 12.692 21.547 -2.757 1.00 74.62 90 GLU A CA 1
ATOM 677 C C . GLU A 1 90 ? 13.262 22.489 -3.840 1.00 74.62 90 GLU A C 1
ATOM 679 O O . GLU A 1 90 ? 12.511 23.069 -4.621 1.00 74.62 90 GLU A O 1
ATOM 684 N N . LYS A 1 91 ? 14.595 22.601 -3.932 1.00 79.44 91 LYS A N 1
ATOM 685 C CA . LYS A 1 91 ? 15.314 23.455 -4.891 1.00 79.44 91 LYS A CA 1
ATOM 686 C C . LYS A 1 91 ? 15.946 22.714 -6.075 1.00 79.44 91 LYS A C 1
ATOM 688 O O . LYS A 1 91 ? 16.363 23.370 -7.024 1.00 79.44 91 LYS A O 1
ATOM 693 N N . GLU A 1 92 ? 16.027 21.386 -6.041 1.00 80.38 92 GLU A N 1
ATOM 694 C CA . GLU A 1 92 ? 16.665 20.577 -7.094 1.00 80.38 92 GLU A CA 1
ATOM 695 C C . GLU A 1 92 ? 15.672 20.084 -8.155 1.00 80.38 92 GLU A C 1
ATOM 697 O O . GLU A 1 92 ? 16.068 19.666 -9.243 1.00 80.38 92 GLU A O 1
ATOM 702 N N . GLY A 1 93 ? 14.370 20.161 -7.863 1.00 84.62 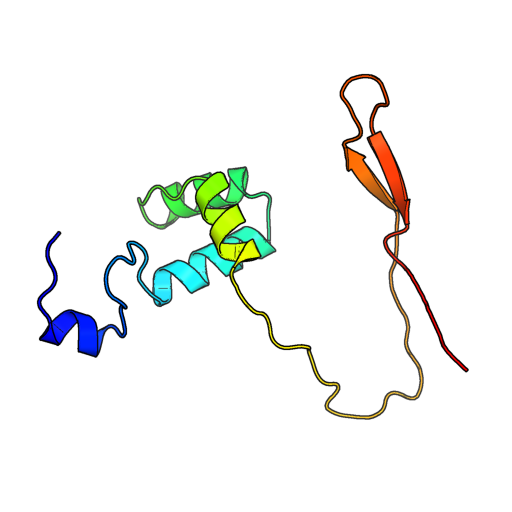93 GLY A N 1
ATOM 703 C CA . GLY A 1 93 ? 13.322 19.690 -8.760 1.00 84.62 93 GLY A CA 1
ATOM 704 C C . GLY A 1 93 ? 13.256 18.162 -8.858 1.00 84.62 93 GLY A C 1
ATOM 705 O O . GLY A 1 93 ? 13.818 17.420 -8.053 1.00 84.62 93 GLY A O 1
ATOM 706 N N . GLY A 1 94 ? 12.484 17.670 -9.827 1.00 88.31 94 GLY A N 1
ATOM 707 C CA . GLY A 1 94 ? 12.323 16.235 -10.057 1.00 88.31 94 GLY A CA 1
ATOM 708 C C . GLY A 1 94 ? 13.496 15.639 -10.839 1.00 88.31 94 GLY A C 1
ATOM 709 O O . GLY A 1 94 ? 13.843 16.138 -11.908 1.00 88.31 94 GLY A O 1
ATOM 710 N N . GLN A 1 95 ? 14.076 14.548 -10.341 1.00 88.06 95 GLN A N 1
ATOM 711 C CA . GLN A 1 95 ? 15.133 13.797 -11.016 1.00 88.06 95 GLN A CA 1
ATOM 712 C C . GLN A 1 95 ? 14.541 12.588 -11.744 1.00 88.06 95 GLN A C 1
ATOM 714 O O . GLN A 1 95 ? 14.053 11.650 -11.113 1.00 88.06 95 GLN A O 1
ATOM 719 N N . TRP A 1 96 ? 14.624 12.560 -13.072 1.00 87.44 96 TRP A N 1
ATOM 720 C CA . TRP A 1 96 ? 14.249 11.378 -13.848 1.00 87.44 96 TRP A CA 1
ATOM 721 C C . TRP A 1 96 ? 15.319 10.293 -13.726 1.00 87.44 96 TRP A C 1
ATOM 723 O O . TRP A 1 96 ? 16.463 10.498 -14.126 1.00 87.44 96 TRP A O 1
ATOM 733 N N . ARG A 1 97 ? 14.943 9.127 -13.201 1.00 84.69 97 ARG A N 1
ATOM 734 C CA . ARG A 1 97 ? 15.799 7.942 -13.110 1.00 84.69 97 ARG A CA 1
ATOM 735 C C . ARG A 1 97 ? 15.205 6.793 -13.899 1.00 84.69 97 ARG A C 1
ATOM 737 O O . ARG A 1 97 ? 13.994 6.593 -13.897 1.00 84.69 97 ARG A O 1
ATOM 744 N N . ASP A 1 98 ? 16.055 6.026 -14.561 1.00 83.06 98 ASP A N 1
ATOM 745 C CA . ASP A 1 98 ? 15.645 4.770 -15.176 1.00 83.06 98 ASP A CA 1
ATOM 746 C C . ASP A 1 98 ? 15.395 3.731 -14.074 1.00 83.06 98 ASP A C 1
ATOM 748 O O . ASP A 1 98 ? 16.253 3.518 -13.218 1.00 83.06 98 ASP A O 1
ATOM 752 N N . TYR A 1 99 ? 14.218 3.095 -14.066 1.00 76.75 99 TYR A N 1
ATOM 753 C CA . TYR A 1 99 ? 13.901 2.052 -13.071 1.00 76.75 99 TYR A CA 1
ATOM 754 C C . TYR A 1 99 ? 14.294 0.642 -13.531 1.00 76.75 99 TYR A C 1
ATOM 756 O O . TYR A 1 99 ? 14.136 -0.331 -12.796 1.00 76.75 99 TYR A O 1
ATOM 764 N N . LYS A 1 100 ? 14.840 0.518 -14.742 1.00 68.31 100 LYS A N 1
ATOM 765 C CA . LYS A 1 100 ? 15.483 -0.709 -15.198 1.00 68.31 100 LYS A CA 1
ATOM 766 C C . LYS A 1 100 ? 16.959 -0.694 -14.836 1.00 68.31 100 LYS A C 1
ATOM 768 O O . LYS A 1 100 ? 17.744 -0.007 -15.483 1.00 68.31 100 LYS A O 1
ATOM 773 N N . LEU A 1 101 ? 17.346 -1.543 -13.895 1.00 53.16 101 LEU A N 1
ATOM 774 C CA . LEU A 1 101 ? 18.724 -2.001 -13.769 1.00 53.16 101 LEU A CA 1
ATOM 775 C C . LEU A 1 101 ? 18.775 -3.474 -14.154 1.00 53.16 101 LEU A C 1
ATOM 777 O O . LEU A 1 101 ? 18.265 -4.340 -13.450 1.00 53.16 101 LEU A O 1
ATOM 781 N N . VAL A 1 102 ? 19.384 -3.739 -15.305 1.00 52.50 102 VAL A N 1
ATOM 782 C CA . VAL A 1 102 ? 19.777 -5.083 -15.713 1.00 52.50 102 VAL A CA 1
ATOM 783 C C . VAL A 1 102 ? 21.212 -5.270 -15.235 1.00 52.50 102 VAL A C 1
ATOM 785 O O . VAL A 1 102 ? 22.151 -4.958 -15.957 1.00 52.50 102 VAL A O 1
ATOM 788 N N . SER A 1 103 ? 21.408 -5.738 -14.004 1.00 49.34 103 SER A N 1
ATOM 789 C CA . SER A 1 103 ? 22.688 -6.343 -13.630 1.00 49.34 103 SER A CA 1
ATOM 790 C C . SER A 1 103 ? 22.635 -7.813 -14.041 1.00 49.34 103 SER A C 1
ATOM 792 O O . SER A 1 103 ? 22.321 -8.686 -13.233 1.00 49.34 103 SER A O 1
ATOM 794 N N . GLN A 1 104 ? 22.874 -8.092 -15.322 1.00 43.31 104 GLN A N 1
ATOM 795 C CA . GLN A 1 104 ? 23.270 -9.439 -15.722 1.00 43.31 104 GLN A CA 1
ATOM 796 C C . GLN A 1 104 ? 24.713 -9.617 -15.245 1.00 43.31 104 GLN A C 1
ATOM 798 O O . GLN A 1 104 ? 25.640 -9.090 -15.854 1.00 43.31 104 GLN A O 1
ATOM 803 N N . HIS A 1 105 ? 24.890 -10.279 -14.103 1.00 41.06 105 HIS A N 1
ATOM 804 C CA . HIS A 1 105 ? 26.183 -10.862 -13.774 1.00 41.06 105 HIS A CA 1
ATOM 805 C C . HIS A 1 105 ? 26.346 -12.102 -14.652 1.00 41.06 105 HIS A C 1
ATOM 807 O O . HIS A 1 105 ? 25.580 -13.055 -14.510 1.00 41.06 105 HIS A O 1
ATOM 813 N N . THR A 1 106 ? 27.285 -12.025 -15.593 1.00 35.91 106 THR A N 1
ATOM 814 C CA . THR A 1 106 ? 27.852 -13.185 -16.289 1.00 35.91 106 THR A CA 1
ATOM 815 C C . THR A 1 106 ? 28.662 -14.029 -15.315 1.00 35.91 106 THR A C 1
ATOM 817 O O . THR A 1 106 ? 29.343 -13.422 -14.453 1.00 35.91 106 THR A O 1
#

pLDDT: mean 83.79, std 12.89, range [35.91, 97.62]

Radius of gyration: 19.46 Å; Cα contacts (8 Å, |Δi|>4): 75; chains: 1; bounding box: 45×46×46 Å

Secondary structure (DSSP, 8-state):
----HHHHHHHTPPTT--S-HHHHHHHHHHHTTS-HHHHHHHHHHHHS----HHHHHHHHHT-PPPPPPPSS--S-------EEEEE--TTT-EEEEE--------

Nearest PDB structures (foldseek):
  5xbj-assembly1_A  TM=2.917E-01  e=7.059E+00  Campylobacter jejuni

Mean predicted aligned error: 10.03 Å

Sequence (106 aa):
MEISQKQARKLKVSPKIVLSPGLEKCCLRASAKTSYQQAEEDIEELMGIKVGHSSLHRLVERTELPLAQAQSESAGVSIDGGKICLRGEEKEGGQWRDYKLVSQHT